Protein AF-E8KGQ1-F1 (afdb_monomer)

Organism: NCBI:txid887324

Radius of gyration: 18.15 Å; Cα contacts (8 Å, |Δi|>4): 134; chains: 1; bounding box: 56×24×50 Å

Structure (mmCIF, N/CA/C/O backbone):
data_AF-E8KGQ1-F1
#
_entry.id   AF-E8KGQ1-F1
#
loop_
_atom_site.group_PDB
_atom_site.id
_atom_site.type_symbol
_atom_site.label_atom_id
_atom_site.label_alt_id
_atom_site.label_comp_id
_atom_site.label_asym_id
_atom_site.label_entity_id
_atom_site.label_seq_id
_atom_site.pdbx_PDB_ins_code
_atom_site.Cartn_x
_atom_site.Cartn_y
_atom_site.Cartn_z
_atom_site.occupancy
_atom_site.B_iso_or_equiv
_atom_site.auth_seq_id
_atom_site.auth_comp_id
_atom_site.auth_asym_id
_atom_site.auth_atom_id
_atom_site.pdbx_PDB_model_num
ATOM 1 N N . MET A 1 1 ? 14.557 4.738 3.467 1.00 79.06 1 MET A N 1
ATOM 2 C CA . MET A 1 1 ? 13.366 4.074 4.048 1.00 79.06 1 MET A CA 1
ATOM 3 C C . MET A 1 1 ? 13.312 4.104 5.580 1.00 79.06 1 MET A C 1
ATOM 5 O O . MET A 1 1 ? 12.229 4.336 6.092 1.00 79.06 1 MET A O 1
ATOM 9 N N . LYS A 1 2 ? 14.430 3.973 6.320 1.00 87.31 2 LYS A N 1
ATOM 10 C CA . LYS A 1 2 ? 14.445 3.954 7.805 1.00 87.31 2 LYS A CA 1
ATOM 11 C C . LYS A 1 2 ? 13.622 5.058 8.498 1.00 87.31 2 LYS A C 1
ATOM 13 O O . LYS A 1 2 ? 12.863 4.767 9.404 1.00 87.31 2 LYS A O 1
ATOM 18 N N . LYS A 1 3 ? 13.721 6.316 8.056 1.00 92.50 3 LYS A N 1
ATOM 19 C CA . LYS A 1 3 ? 12.966 7.422 8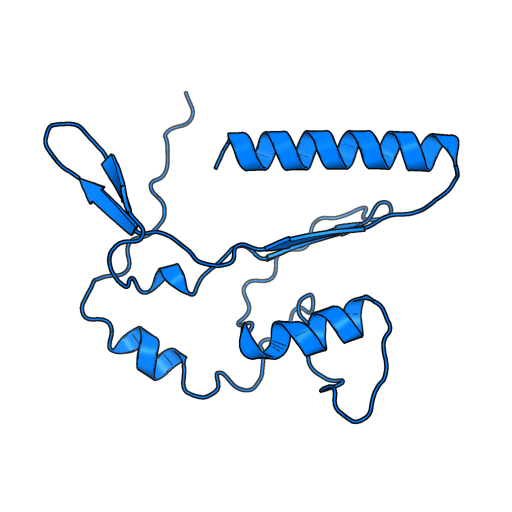.682 1.00 92.50 3 LYS A CA 1
ATOM 20 C C . LYS A 1 3 ? 11.447 7.312 8.501 1.00 92.50 3 LYS A C 1
ATOM 22 O O . LYS A 1 3 ? 10.704 7.720 9.384 1.00 92.50 3 LYS A O 1
ATOM 27 N N . THR A 1 4 ? 10.990 6.793 7.360 1.00 94.38 4 THR A N 1
ATOM 28 C CA . THR A 1 4 ? 9.561 6.550 7.113 1.00 94.38 4 THR A CA 1
ATOM 29 C C . THR A 1 4 ? 9.056 5.436 8.020 1.00 94.38 4 THR A C 1
ATOM 31 O O . THR A 1 4 ? 7.998 5.578 8.614 1.00 94.38 4 THR A O 1
ATOM 34 N N . ASP A 1 5 ? 9.845 4.375 8.177 1.00 94.50 5 ASP A N 1
ATOM 35 C CA . ASP A 1 5 ? 9.555 3.272 9.094 1.00 94.50 5 ASP A CA 1
ATOM 36 C C . ASP A 1 5 ? 9.444 3.759 10.553 1.00 94.50 5 ASP A C 1
ATOM 38 O O . ASP A 1 5 ? 8.416 3.560 11.193 1.00 94.50 5 ASP A O 1
ATOM 42 N N . GLU A 1 6 ? 10.417 4.548 11.027 1.00 97.31 6 GLU A N 1
ATOM 43 C CA . GLU A 1 6 ? 10.383 5.178 12.359 1.00 97.31 6 GLU A CA 1
ATOM 44 C C . GLU A 1 6 ? 9.170 6.107 12.553 1.00 97.31 6 GLU A C 1
ATOM 46 O O . GLU A 1 6 ? 8.620 6.209 13.651 1.00 97.31 6 GLU A O 1
ATOM 51 N N . LEU A 1 7 ? 8.755 6.830 11.507 1.00 97.62 7 LEU A N 1
ATOM 52 C CA . LEU A 1 7 ? 7.559 7.674 11.557 1.00 97.62 7 LEU A CA 1
ATOM 53 C C . LEU A 1 7 ? 6.290 6.827 11.696 1.00 97.62 7 LEU A C 1
ATOM 55 O O . LEU A 1 7 ? 5.428 7.154 12.512 1.00 97.62 7 LEU A O 1
ATOM 59 N N . LEU A 1 8 ? 6.176 5.759 10.907 1.00 97.69 8 LEU A N 1
ATOM 60 C CA . LEU A 1 8 ? 5.034 4.849 10.930 1.00 97.69 8 LEU A CA 1
ATOM 61 C C . LEU A 1 8 ? 4.931 4.126 12.278 1.00 97.69 8 LEU A C 1
ATOM 63 O O . LEU A 1 8 ? 3.839 4.045 12.834 1.00 97.69 8 LEU A O 1
ATOM 67 N N . GLU A 1 9 ? 6.058 3.691 12.844 1.00 97.81 9 GLU A N 1
ATOM 68 C CA . GLU A 1 9 ? 6.128 3.110 14.188 1.00 97.81 9 GLU A CA 1
ATOM 69 C C . GLU A 1 9 ? 5.632 4.098 15.254 1.00 97.81 9 GLU A C 1
ATOM 71 O O . GLU A 1 9 ? 4.765 3.767 16.066 1.00 97.81 9 GLU A O 1
ATOM 76 N N . LYS A 1 10 ? 6.135 5.339 15.236 1.00 98.44 10 LYS A N 1
ATOM 77 C CA . LYS A 1 10 ? 5.695 6.381 16.176 1.00 98.44 10 LYS A CA 1
ATOM 78 C C . LYS A 1 10 ? 4.200 6.655 16.053 1.00 98.44 10 LYS A C 1
ATOM 80 O O . LYS A 1 10 ? 3.511 6.695 17.068 1.00 98.44 10 LYS A O 1
ATOM 85 N N . LEU A 1 11 ? 3.692 6.799 14.830 1.00 98.38 11 LEU A N 1
ATOM 86 C CA . LEU A 1 11 ? 2.268 7.022 14.585 1.00 98.38 11 LEU A CA 1
ATOM 87 C C . LEU A 1 11 ? 1.414 5.862 15.116 1.00 98.38 11 LEU A C 1
ATOM 89 O O . LEU A 1 11 ? 0.415 6.097 15.793 1.00 98.38 11 LEU A O 1
ATOM 93 N N . TYR A 1 12 ? 1.827 4.619 14.863 1.00 98.00 12 TYR A N 1
ATOM 94 C CA . TYR A 1 12 ? 1.144 3.432 15.372 1.00 98.00 12 TYR A CA 1
ATOM 95 C C . TYR A 1 12 ? 1.095 3.411 16.907 1.00 98.00 12 TYR A C 1
ATOM 97 O O . TYR A 1 12 ? 0.038 3.172 17.497 1.00 98.00 12 TYR A O 1
ATOM 105 N N . ASN A 1 13 ? 2.213 3.725 17.565 1.00 98.19 13 ASN A N 1
ATOM 106 C CA . ASN A 1 13 ? 2.295 3.785 19.024 1.00 98.19 13 ASN A CA 1
ATOM 107 C C . ASN A 1 13 ? 1.374 4.864 19.616 1.00 98.19 13 ASN A C 1
ATOM 109 O O . ASN A 1 13 ? 0.680 4.599 20.599 1.00 98.19 13 ASN A O 1
ATOM 113 N N . GLU A 1 14 ? 1.306 6.049 19.005 1.00 98.38 14 GLU A N 1
ATOM 114 C CA . GLU A 1 14 ? 0.388 7.116 19.429 1.00 98.38 14 GLU A CA 1
ATOM 115 C C . GLU A 1 14 ? -1.087 6.710 19.273 1.00 98.38 14 GLU A C 1
ATOM 117 O O . GLU A 1 14 ? -1.900 6.908 20.182 1.00 98.38 14 GLU A O 1
ATOM 122 N N . LEU A 1 15 ? -1.443 6.072 18.155 1.00 98.31 15 LEU A N 1
ATOM 123 C CA . LEU A 1 15 ? -2.803 5.581 17.919 1.00 98.31 15 LEU A CA 1
ATOM 124 C C . LEU A 1 15 ? -3.192 4.465 18.901 1.00 98.31 15 LEU A C 1
ATOM 126 O O . LEU A 1 15 ? -4.315 4.454 19.408 1.00 98.31 15 LEU A O 1
ATOM 130 N N . ASN A 1 16 ? -2.259 3.580 19.255 1.00 98.00 16 ASN A N 1
ATOM 131 C CA . ASN A 1 16 ? -2.474 2.567 20.290 1.00 98.00 16 ASN A CA 1
ATOM 132 C C . ASN A 1 16 ? -2.705 3.169 21.675 1.00 98.00 16 ASN A C 1
ATOM 134 O O . ASN A 1 16 ? -3.619 2.745 22.386 1.00 98.00 16 ASN A O 1
ATOM 138 N N . GLN A 1 17 ? -1.932 4.186 22.060 1.00 98.25 17 GLN A N 1
ATOM 139 C CA . GLN A 1 17 ? -2.179 4.903 23.311 1.00 98.25 17 GLN A CA 1
ATOM 140 C C . GLN A 1 17 ? -3.558 5.575 23.306 1.00 98.25 17 GLN A C 1
ATOM 142 O O . GLN A 1 17 ? -4.260 5.561 24.320 1.00 98.25 17 GLN A O 1
ATOM 147 N N . ASN A 1 18 ? -3.973 6.147 22.171 1.00 98.12 18 ASN A N 1
ATOM 148 C CA . ASN A 1 18 ? -5.301 6.735 22.027 1.00 98.12 18 ASN A CA 1
ATOM 149 C C . ASN A 1 18 ? -6.415 5.684 22.160 1.00 98.12 18 ASN A C 1
ATOM 151 O O . ASN A 1 18 ? -7.383 5.927 22.884 1.00 98.12 18 ASN A O 1
ATOM 155 N N . LYS A 1 19 ? -6.253 4.504 21.548 1.00 98.12 19 LYS A N 1
ATOM 156 C CA . LYS A 1 19 ? -7.169 3.363 21.701 1.00 98.12 19 LYS A CA 1
ATOM 157 C C . LYS A 1 19 ? -7.287 2.931 23.160 1.00 98.12 19 LYS A C 1
ATOM 159 O O . LYS A 1 19 ? -8.401 2.784 23.649 1.00 98.12 19 LYS A O 1
ATOM 164 N N . ALA A 1 20 ? -6.171 2.787 23.877 1.00 97.69 20 ALA A N 1
ATOM 165 C C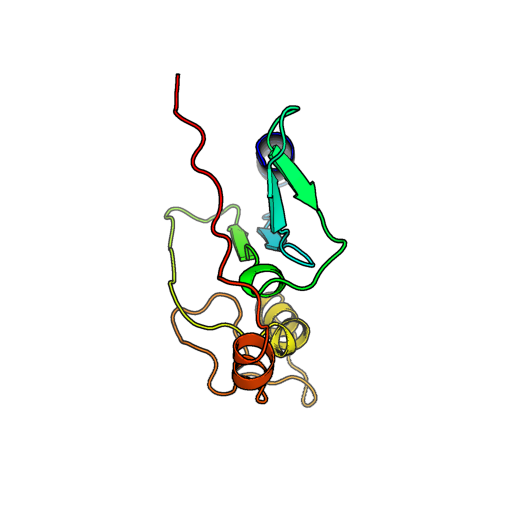A . ALA A 1 20 ? -6.182 2.396 25.289 1.00 97.69 20 ALA A CA 1
ATOM 166 C C . ALA A 1 20 ? -6.927 3.407 26.182 1.00 97.69 20 ALA A C 1
ATOM 168 O O . ALA A 1 20 ? -7.582 3.016 27.143 1.00 97.69 20 ALA A O 1
ATOM 169 N N . LYS A 1 21 ? -6.855 4.704 25.851 1.00 98.00 21 LYS A N 1
ATOM 170 C CA . LYS A 1 21 ? -7.528 5.781 26.599 1.00 98.00 21 LYS A CA 1
ATOM 171 C C . LYS A 1 21 ? -9.008 5.941 26.248 1.00 98.00 21 LYS A C 1
ATOM 173 O O . LYS A 1 21 ? -9.802 6.267 27.121 1.00 98.00 21 LYS A O 1
ATOM 178 N N . SER A 1 22 ? -9.368 5.783 24.976 1.00 98.00 22 SER A N 1
ATOM 179 C CA . SER A 1 22 ? -10.698 6.146 24.458 1.00 98.00 22 SER A CA 1
ATOM 180 C C . SER A 1 22 ? -11.572 4.957 24.060 1.00 98.00 22 SER A C 1
ATOM 182 O O . SER A 1 22 ? -12.761 5.133 23.811 1.00 98.00 22 SER A O 1
ATOM 184 N N . GLY A 1 23 ? -10.993 3.763 23.931 1.00 97.62 23 GLY A N 1
ATOM 185 C CA . GLY A 1 23 ? -11.638 2.600 23.321 1.00 97.62 23 GLY A CA 1
ATOM 186 C C . GLY A 1 23 ? -11.782 2.687 21.795 1.00 97.62 23 GLY A C 1
ATOM 187 O O . GLY A 1 23 ? -12.297 1.753 21.184 1.00 97.62 23 GLY A O 1
ATOM 188 N N . ARG A 1 24 ? -11.335 3.775 21.149 1.00 97.75 24 ARG A N 1
ATOM 189 C CA . ARG A 1 24 ? -11.484 3.968 19.702 1.00 97.75 24 ARG A CA 1
ATOM 190 C C . ARG A 1 24 ? -10.514 3.075 18.924 1.00 97.75 24 ARG A C 1
ATOM 192 O O . ARG A 1 24 ? -9.300 3.219 19.046 1.00 97.75 24 ARG A O 1
ATOM 199 N N . SER A 1 25 ? -11.049 2.176 18.100 1.00 97.75 25 SER A N 1
ATOM 200 C CA . SER A 1 25 ? -10.249 1.402 17.146 1.00 97.75 25 SER A CA 1
ATOM 201 C C . SER A 1 25 ? -9.687 2.297 16.040 1.00 97.75 25 SER A C 1
ATOM 203 O O . SER A 1 25 ? -10.214 3.373 15.741 1.00 97.75 25 SER A O 1
ATOM 205 N N . PHE A 1 26 ? -8.603 1.843 15.417 1.00 97.81 26 PHE A N 1
ATOM 206 C CA . PHE A 1 26 ? -8.005 2.535 14.285 1.00 97.81 26 PHE A CA 1
ATOM 207 C C . PHE A 1 26 ? -7.478 1.553 13.248 1.00 97.81 26 PHE A C 1
ATOM 209 O O . PHE A 1 26 ? -7.321 0.353 13.492 1.00 97.81 26 PHE A O 1
ATOM 216 N N . SER A 1 27 ? -7.194 2.095 12.074 1.00 97.31 27 SER A N 1
ATOM 217 C CA . SER A 1 27 ? -6.421 1.439 11.035 1.00 97.31 27 SER A CA 1
ATOM 218 C C . SER A 1 27 ? -5.561 2.477 10.328 1.00 97.31 27 SER A C 1
ATOM 220 O O . SER A 1 27 ? -5.962 3.631 10.180 1.00 97.31 27 SER A O 1
ATOM 222 N N . MET A 1 28 ? -4.377 2.064 9.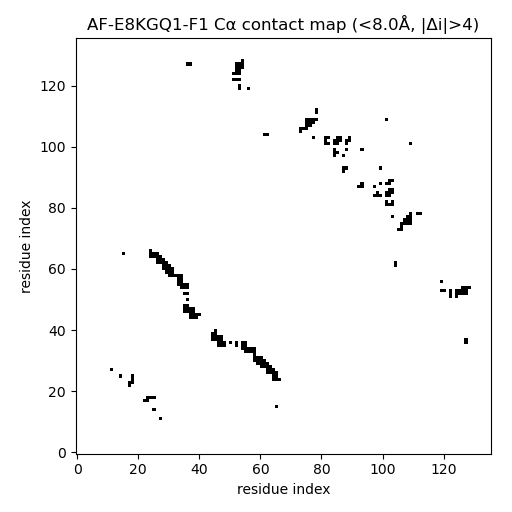909 1.00 97.62 28 MET A N 1
ATOM 223 C CA . MET A 1 28 ? -3.440 2.830 9.104 1.00 97.62 28 MET A CA 1
ATOM 224 C C . MET A 1 28 ? -3.355 2.175 7.735 1.00 97.62 28 MET A C 1
ATOM 226 O O . MET A 1 28 ? -3.207 0.961 7.648 1.00 97.62 28 MET A O 1
ATOM 230 N N . VAL A 1 29 ? -3.415 2.978 6.680 1.00 97.00 29 VAL A N 1
ATOM 231 C CA . VAL A 1 29 ? -3.082 2.554 5.319 1.00 97.00 29 VAL A CA 1
ATOM 232 C C . VAL A 1 29 ? -1.906 3.399 4.870 1.00 97.00 29 VAL A C 1
ATOM 234 O O . VAL A 1 29 ? -1.945 4.623 4.986 1.00 97.00 29 VAL A O 1
ATOM 237 N N . TYR A 1 30 ? -0.862 2.745 4.379 1.00 97.12 30 TYR A N 1
ATOM 238 C CA . TYR A 1 30 ? 0.302 3.404 3.813 1.00 97.12 30 TYR A CA 1
ATOM 239 C C . TYR A 1 30 ? 0.510 2.929 2.384 1.00 97.12 30 TYR A C 1
ATOM 241 O O . TYR A 1 30 ? 0.437 1.732 2.100 1.00 97.12 30 TYR A O 1
ATOM 249 N N . PHE A 1 31 ? 0.807 3.882 1.508 1.00 95.81 31 PHE A N 1
ATOM 250 C CA . PHE A 1 31 ? 1.278 3.632 0.160 1.00 95.81 31 PHE A CA 1
ATOM 251 C C . PHE A 1 31 ? 2.243 4.741 -0.269 1.00 95.81 31 PHE A C 1
ATOM 253 O O . PHE A 1 31 ? 2.199 5.842 0.284 1.00 95.81 31 PHE A O 1
ATOM 260 N N . SER A 1 32 ? 3.121 4.443 -1.228 1.00 94.44 32 SER A N 1
ATOM 261 C CA . SER A 1 32 ? 3.925 5.471 -1.905 1.00 94.44 32 SER A CA 1
ATOM 262 C C . SER A 1 32 ? 3.208 5.934 -3.170 1.00 94.44 32 SER A C 1
ATOM 264 O O . SER A 1 32 ? 2.528 5.143 -3.818 1.00 94.44 32 SER A O 1
ATOM 266 N N . ASP A 1 33 ? 3.371 7.201 -3.532 1.00 92.00 33 ASP A N 1
ATOM 267 C CA . ASP A 1 33 ? 2.870 7.769 -4.785 1.00 92.00 33 ASP A CA 1
ATOM 268 C C . ASP A 1 33 ? 3.651 7.250 -6.000 1.00 92.00 33 ASP A C 1
ATOM 270 O O . ASP A 1 33 ? 3.064 6.957 -7.040 1.00 92.00 33 ASP A O 1
ATOM 274 N N . HIS A 1 34 ? 4.964 7.087 -5.848 1.00 92.06 34 HIS A N 1
ATOM 275 C CA . HIS A 1 34 ? 5.840 6.471 -6.836 1.00 92.06 34 HIS A CA 1
ATOM 276 C C . HIS A 1 34 ? 7.048 5.785 -6.177 1.00 92.06 34 HIS A C 1
ATOM 278 O O . HIS A 1 34 ? 7.353 5.988 -4.996 1.00 92.06 34 HIS A O 1
ATOM 284 N N . GLY A 1 35 ? 7.730 4.939 -6.951 1.00 91.38 35 GLY A N 1
ATOM 285 C CA . GLY A 1 35 ? 9.050 4.395 -6.624 1.00 91.38 35 GLY A CA 1
ATOM 286 C C . GLY A 1 35 ? 10.180 5.355 -7.004 1.00 91.38 35 GLY A C 1
ATOM 287 O O . GLY A 1 35 ? 9.944 6.514 -7.332 1.00 91.38 35 GLY A O 1
ATOM 288 N N . LEU A 1 36 ? 11.423 4.885 -6.941 1.00 90.44 36 LEU A N 1
ATOM 289 C CA . LEU A 1 36 ? 12.620 5.673 -7.253 1.00 90.44 36 LEU A CA 1
ATOM 290 C C . LEU A 1 36 ? 13.593 4.824 -8.075 1.00 90.44 36 LEU A C 1
ATOM 292 O O . LEU A 1 36 ? 13.438 3.605 -8.155 1.00 90.44 36 LEU A O 1
ATOM 296 N N . ILE A 1 37 ? 14.598 5.471 -8.659 1.00 89.75 37 ILE A N 1
ATOM 297 C CA . ILE A 1 37 ? 15.763 4.805 -9.258 1.00 89.75 37 ILE A CA 1
ATOM 298 C C . ILE A 1 37 ? 17.046 5.212 -8.535 1.00 89.75 37 ILE A C 1
ATOM 300 O O . ILE A 1 37 ? 17.116 6.260 -7.890 1.00 89.75 37 ILE A O 1
ATOM 304 N N . HIS A 1 38 ? 18.074 4.398 -8.682 1.00 89.25 38 HIS A N 1
ATOM 305 C CA . HIS A 1 38 ? 19.426 4.618 -8.225 1.00 89.25 38 HIS A CA 1
ATOM 306 C C . HIS A 1 38 ? 20.315 5.036 -9.399 1.00 89.25 38 HIS A C 1
ATOM 308 O O . HIS A 1 38 ? 20.155 4.602 -10.539 1.00 89.25 38 HIS A O 1
ATOM 314 N N . SER A 1 39 ? 21.298 5.871 -9.099 1.00 85.50 39 SER A N 1
ATOM 315 C CA . SER A 1 39 ? 22.461 6.111 -9.946 1.00 85.50 39 SER A CA 1
ATOM 316 C C . SER A 1 39 ? 23.705 5.991 -9.080 1.00 85.50 39 SER A C 1
ATOM 318 O O . SER A 1 39 ? 23.670 6.363 -7.909 1.00 85.50 39 SER A O 1
ATOM 320 N N . GLU A 1 40 ? 24.797 5.475 -9.625 1.00 86.69 40 GLU A N 1
ATOM 321 C CA . GLU A 1 40 ? 26.046 5.293 -8.891 1.00 86.69 40 GLU A CA 1
ATOM 322 C C . GLU A 1 40 ? 27.174 6.055 -9.584 1.00 86.69 40 GLU A C 1
ATOM 324 O O . GLU A 1 40 ? 27.365 5.952 -10.797 1.00 86.69 40 GLU A O 1
ATOM 329 N N . ASP A 1 41 ? 27.922 6.831 -8.803 1.00 88.56 41 ASP A N 1
ATOM 330 C CA . ASP A 1 41 ? 29.150 7.484 -9.243 1.00 88.56 41 ASP A CA 1
ATOM 331 C C . ASP A 1 41 ? 30.248 7.375 -8.170 1.00 88.56 41 ASP A C 1
ATOM 333 O O . ASP A 1 41 ? 30.083 6.745 -7.124 1.00 88.56 41 ASP A O 1
ATOM 337 N N . ASN A 1 42 ? 31.388 8.034 -8.398 1.00 88.06 42 ASN A N 1
ATOM 338 C CA . ASN A 1 42 ? 32.521 8.025 -7.466 1.00 88.06 42 ASN A CA 1
ATOM 339 C C . ASN A 1 42 ? 32.209 8.638 -6.082 1.00 88.06 42 ASN A C 1
ATOM 341 O O . ASN A 1 42 ? 33.039 8.551 -5.178 1.00 88.06 42 ASN A O 1
ATOM 345 N N . LYS A 1 43 ? 31.061 9.307 -5.911 1.00 88.81 43 LYS A N 1
ATOM 346 C CA . LYS A 1 43 ? 30.590 9.891 -4.646 1.00 88.81 43 LYS A CA 1
ATOM 347 C C . LYS A 1 43 ? 29.569 8.994 -3.938 1.00 88.81 43 LYS A C 1
ATOM 349 O O . LYS A 1 43 ? 29.194 9.307 -2.808 1.00 88.81 43 LYS A O 1
ATOM 354 N N . GLY A 1 44 ? 29.155 7.893 -4.565 1.00 87.31 44 GLY A N 1
ATOM 355 C CA . GLY A 1 44 ? 28.272 6.878 -4.002 1.00 87.31 44 GLY A CA 1
ATOM 356 C C . GLY A 1 44 ? 26.961 6.719 -4.770 1.00 87.31 44 GLY A C 1
ATOM 357 O O . GLY A 1 44 ? 26.846 7.076 -5.941 1.00 87.31 44 GLY A O 1
ATOM 358 N N . ILE A 1 45 ? 25.969 6.154 -4.080 1.00 87.25 45 ILE A N 1
ATOM 359 C CA . ILE A 1 45 ? 24.631 5.901 -4.617 1.00 87.25 45 ILE A CA 1
ATOM 360 C C . ILE A 1 45 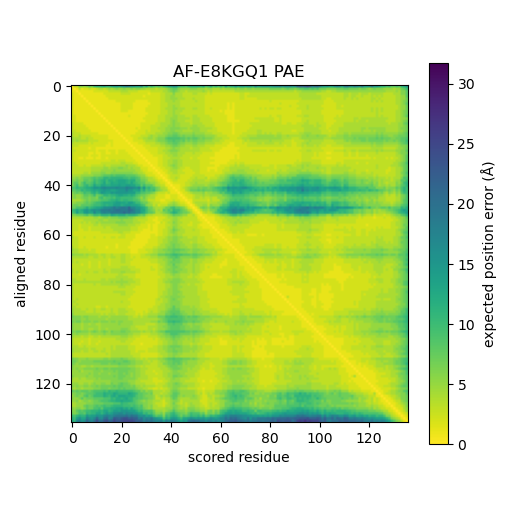? 23.752 7.136 -4.413 1.00 87.25 45 ILE A C 1
ATOM 362 O O . ILE A 1 45 ? 23.557 7.606 -3.289 1.00 87.25 45 ILE A O 1
ATOM 366 N N . HIS A 1 46 ? 23.151 7.599 -5.500 1.00 86.25 46 HIS A N 1
ATOM 367 C CA . HIS A 1 46 ? 22.165 8.670 -5.550 1.00 86.25 46 HIS A CA 1
ATOM 368 C C . HIS A 1 46 ? 20.789 8.075 -5.801 1.00 86.25 46 HIS A C 1
ATOM 370 O O . HIS A 1 46 ? 20.640 7.208 -6.655 1.00 86.25 46 HIS A O 1
ATOM 376 N N . ILE A 1 47 ? 19.778 8.563 -5.087 1.00 86.94 47 ILE A N 1
ATOM 377 C CA . ILE A 1 47 ? 18.383 8.183 -5.321 1.00 86.94 47 ILE A CA 1
ATOM 378 C C . ILE A 1 47 ? 17.714 9.311 -6.103 1.00 86.94 47 ILE A C 1
ATOM 380 O O . ILE A 1 47 ? 17.731 10.462 -5.665 1.00 86.94 47 ILE A O 1
ATOM 384 N N . LEU A 1 48 ? 17.148 8.985 -7.260 1.00 85.06 48 LEU A N 1
ATOM 385 C CA . LEU A 1 48 ? 16.630 9.941 -8.228 1.00 85.06 48 LEU A CA 1
ATOM 386 C C . LEU A 1 48 ? 15.161 9.652 -8.554 1.00 85.06 48 LEU A C 1
ATOM 388 O O . LEU A 1 48 ? 14.712 8.508 -8.551 1.00 85.06 48 LEU A O 1
ATOM 392 N N . ASN A 1 49 ? 14.444 10.724 -8.888 1.00 83.62 49 ASN A N 1
ATOM 393 C CA . ASN A 1 49 ? 13.087 10.707 -9.451 1.00 83.62 49 ASN A CA 1
ATOM 394 C C . ASN A 1 49 ? 13.051 11.390 -10.837 1.00 83.62 49 ASN A C 1
ATOM 396 O O . ASN A 1 49 ? 12.028 11.884 -11.294 1.00 83.62 49 ASN A O 1
ATOM 400 N N . THR A 1 50 ? 14.213 11.553 -11.473 1.00 78.69 50 THR A N 1
ATOM 401 C CA . THR A 1 50 ? 14.371 12.381 -12.682 1.00 78.69 50 THR A CA 1
ATOM 402 C C . THR A 1 50 ? 14.245 11.592 -13.982 1.00 78.69 50 THR A C 1
ATOM 404 O O . THR A 1 50 ? 14.328 12.183 -15.054 1.00 78.69 50 THR A O 1
ATOM 407 N N . ALA A 1 51 ? 14.080 10.271 -13.908 1.00 78.81 51 ALA A N 1
ATOM 408 C CA . ALA A 1 51 ? 13.896 9.408 -15.068 1.00 78.81 51 ALA A CA 1
ATOM 409 C C . ALA A 1 51 ? 12.893 8.297 -14.755 1.00 78.81 51 ALA A C 1
ATOM 411 O O . ALA A 1 51 ? 12.670 7.948 -13.599 1.00 78.81 51 ALA A O 1
ATOM 412 N N . GLN A 1 52 ? 12.283 7.749 -15.803 1.00 80.81 52 GLN A N 1
ATOM 413 C CA . GLN A 1 52 ? 11.242 6.742 -15.679 1.00 80.81 52 GLN A CA 1
ATOM 414 C C . GLN A 1 52 ? 11.882 5.358 -15.532 1.00 80.81 52 GLN A C 1
ATOM 416 O O . GLN A 1 52 ? 12.589 4.895 -16.418 1.00 80.81 52 GLN A O 1
ATOM 421 N N . GLY A 1 53 ? 11.642 4.695 -14.404 1.00 87.31 53 GLY A N 1
ATOM 422 C CA . GLY A 1 53 ? 12.072 3.315 -14.171 1.00 87.31 53 GLY A CA 1
ATOM 423 C C . GLY A 1 53 ? 10.874 2.389 -14.010 1.00 87.31 53 GLY A C 1
ATOM 424 O O . GLY A 1 53 ? 9.825 2.810 -13.530 1.00 87.31 53 GLY A O 1
ATOM 425 N N . LYS A 1 54 ? 11.029 1.104 -14.341 1.00 91.19 54 LYS A N 1
ATOM 426 C CA . LYS A 1 54 ? 9.940 0.114 -14.204 1.00 91.19 54 LYS A CA 1
ATOM 427 C C . LYS A 1 54 ? 9.388 0.037 -12.777 1.00 91.19 54 LYS A C 1
ATOM 429 O O . LYS A 1 54 ? 8.181 -0.054 -12.594 1.00 91.19 54 LYS A O 1
ATOM 434 N N . LEU A 1 55 ? 10.263 0.153 -11.777 1.00 91.50 55 LEU A N 1
ATOM 435 C CA . LEU A 1 55 ? 9.884 0.115 -10.362 1.00 91.50 55 LEU A CA 1
ATOM 436 C C . LEU A 1 55 ? 9.360 1.455 -9.817 1.00 91.50 55 LEU A C 1
ATOM 438 O O . LEU A 1 55 ? 8.984 1.516 -8.655 1.00 91.50 55 LEU A O 1
ATOM 442 N N . HIS A 1 56 ? 9.238 2.511 -10.635 1.00 91.94 56 HIS A N 1
ATOM 443 C CA . HIS A 1 56 ? 8.450 3.687 -10.230 1.00 91.94 56 HIS A CA 1
ATOM 444 C C . HIS A 1 56 ? 6.967 3.347 -10.040 1.00 91.94 56 HIS A C 1
ATOM 446 O O . HIS A 1 56 ? 6.277 4.035 -9.293 1.00 91.94 56 HIS A O 1
ATOM 452 N N . PHE A 1 57 ? 6.496 2.289 -10.704 1.00 92.31 57 PHE A N 1
ATOM 453 C CA . PHE A 1 57 ? 5.108 1.828 -10.680 1.00 92.31 57 PHE A CA 1
ATOM 454 C C . PHE A 1 57 ? 4.885 0.638 -9.736 1.00 92.31 57 PHE A C 1
ATOM 456 O O . PHE A 1 57 ? 3.763 0.148 -9.637 1.00 92.31 57 PHE A O 1
ATOM 463 N N . ASP A 1 58 ? 5.938 0.167 -9.061 1.00 92.69 58 ASP A N 1
ATOM 464 C CA . ASP A 1 58 ? 5.879 -0.908 -8.069 1.00 92.69 58 ASP A CA 1
ATOM 465 C C . ASP A 1 58 ? 6.182 -0.313 -6.691 1.00 92.69 58 ASP A C 1
ATOM 467 O O . ASP A 1 58 ? 7.334 -0.077 -6.319 1.00 92.69 58 ASP A O 1
ATOM 471 N N . VAL A 1 59 ? 5.118 0.034 -5.971 1.00 93.44 59 VAL A N 1
ATOM 472 C CA . VAL A 1 59 ? 5.172 0.819 -4.735 1.00 93.44 59 VAL A CA 1
ATOM 473 C C . VAL A 1 59 ? 4.676 0.010 -3.541 1.00 93.44 59 VAL A C 1
ATOM 475 O O . VAL A 1 59 ? 3.815 -0.859 -3.693 1.00 93.44 59 VAL A O 1
ATOM 478 N N . PRO A 1 60 ? 5.165 0.296 -2.319 1.00 94.56 60 PRO A N 1
ATOM 479 C CA . PRO A 1 60 ? 4.614 -0.326 -1.126 1.00 94.56 60 PRO A CA 1
ATOM 480 C C . PRO A 1 60 ? 3.138 0.044 -0.967 1.00 94.56 60 PRO A C 1
ATOM 482 O O . PRO A 1 60 ? 2.761 1.197 -1.157 1.00 94.56 60 PRO A O 1
ATOM 485 N N . LEU A 1 61 ? 2.334 -0.933 -0.557 1.00 96.25 61 LEU A N 1
ATOM 486 C CA . LEU A 1 61 ? 0.954 -0.771 -0.115 1.00 96.25 61 LEU A CA 1
ATOM 487 C C . LEU A 1 61 ? 0.722 -1.735 1.046 1.00 96.25 61 LEU A C 1
ATOM 489 O O . LEU A 1 61 ? 0.913 -2.943 0.901 1.00 96.25 61 LEU A O 1
ATOM 493 N N . PHE A 1 62 ? 0.302 -1.220 2.196 1.00 96.31 62 PHE A N 1
ATOM 494 C CA . PHE A 1 62 ? -0.116 -2.065 3.307 1.00 96.31 62 PHE A CA 1
ATOM 495 C C . PHE A 1 62 ? -1.154 -1.376 4.186 1.00 96.31 62 PHE A C 1
ATOM 497 O O . PHE A 1 62 ? -1.298 -0.151 4.181 1.00 96.31 62 PHE A O 1
ATOM 504 N N . LYS A 1 63 ? -1.851 -2.191 4.977 1.00 96.44 63 LYS A N 1
ATOM 505 C CA . LYS A 1 63 ? -2.695 -1.737 6.076 1.00 96.44 63 LYS A CA 1
ATOM 506 C C . LYS A 1 63 ? -2.251 -2.372 7.391 1.00 96.44 63 LYS A C 1
ATOM 508 O O . LYS A 1 63 ? -1.720 -3.479 7.378 1.00 96.44 63 LYS A O 1
ATOM 513 N N . ILE A 1 64 ? -2.482 -1.668 8.491 1.00 97.06 64 ILE A N 1
ATOM 514 C CA . ILE A 1 64 ? -2.353 -2.180 9.858 1.00 97.06 64 ILE A CA 1
ATOM 515 C C . ILE A 1 64 ? -3.588 -1.730 10.626 1.00 97.06 64 ILE A C 1
ATOM 517 O O . ILE A 1 64 ? -3.881 -0.536 10.677 1.00 97.06 64 ILE A O 1
ATOM 521 N N . SER A 1 65 ? -4.300 -2.663 11.232 1.00 97.19 65 SER A N 1
ATOM 522 C CA . SER A 1 65 ? -5.478 -2.414 12.053 1.00 97.19 65 SER A CA 1
ATOM 523 C C . SER A 1 65 ? -5.176 -2.733 13.516 1.00 97.19 65 SER A C 1
ATOM 525 O O . SER A 1 65 ? -4.368 -3.598 13.838 1.00 97.19 65 SER A O 1
ATOM 527 N N . SER A 1 66 ? -5.799 -1.997 14.438 1.00 97.62 66 SER A N 1
ATOM 528 C CA . SER A 1 66 ? -5.518 -2.117 15.879 1.00 97.62 66 SER A CA 1
ATOM 529 C C . SER A 1 66 ? -5.892 -3.477 16.495 1.00 97.62 66 SER A C 1
ATOM 531 O O . SER A 1 66 ? -5.635 -3.717 17.675 1.00 97.62 66 SER A O 1
ATOM 533 N N . ASP A 1 67 ? -6.611 -4.294 15.738 1.00 96.31 67 ASP A N 1
ATOM 534 C CA . ASP A 1 67 ? -7.116 -5.632 16.030 1.00 96.31 67 ASP A CA 1
ATOM 535 C C . ASP A 1 67 ? -6.442 -6.720 15.175 1.00 96.31 67 ASP A C 1
ATOM 537 O O . ASP A 1 67 ? -6.780 -7.894 15.320 1.00 96.31 67 ASP A O 1
ATOM 541 N N . ASP A 1 68 ? -5.462 -6.363 14.336 1.00 95.94 68 ASP A N 1
ATOM 542 C CA . ASP A 1 68 ? -4.654 -7.349 13.623 1.00 95.94 68 ASP A CA 1
ATOM 543 C C . ASP A 1 68 ? -3.836 -8.177 14.630 1.00 95.94 68 ASP A C 1
ATOM 545 O O . ASP A 1 68 ? -3.134 -7.644 15.492 1.00 95.94 68 ASP A O 1
ATOM 549 N N . THR A 1 69 ? -3.912 -9.503 14.509 1.00 95.81 69 THR A N 1
ATOM 550 C CA . THR A 1 69 ? -3.153 -10.457 15.345 1.00 95.81 69 THR A CA 1
ATOM 551 C C . THR A 1 69 ? -2.086 -11.211 14.559 1.00 95.81 69 THR A C 1
ATOM 553 O O . THR A 1 69 ? -1.202 -11.837 15.143 1.00 95.81 69 THR A O 1
ATOM 556 N N . GLU A 1 70 ? -2.139 -11.122 13.233 1.00 96.38 70 GLU A N 1
ATOM 557 C CA . GLU A 1 70 ? -1.249 -11.813 12.318 1.00 96.38 70 GLU A CA 1
ATOM 558 C C . GLU A 1 70 ? -0.870 -10.921 11.134 1.00 96.38 70 GLU A C 1
ATOM 560 O O . GLU A 1 70 ? -1.565 -9.967 10.781 1.00 96.38 70 GLU A O 1
ATOM 565 N N . ARG A 1 71 ? 0.266 -11.239 10.510 1.00 96.19 71 ARG A N 1
ATOM 566 C CA . ARG A 1 71 ? 0.751 -10.548 9.316 1.00 96.19 71 ARG A CA 1
ATOM 567 C C . ARG A 1 71 ? 0.477 -11.398 8.085 1.00 96.19 71 ARG A C 1
ATOM 569 O O . ARG A 1 71 ? 1.065 -12.467 7.930 1.00 96.19 71 ARG A O 1
ATOM 576 N N . HIS A 1 72 ? -0.291 -10.853 7.148 1.00 96.38 72 HIS A N 1
ATOM 577 C CA . HIS A 1 72 ? -0.445 -11.428 5.814 1.00 96.38 72 HIS A CA 1
ATOM 578 C C . HIS A 1 72 ? 0.396 -10.679 4.784 1.00 96.38 72 HIS A C 1
ATOM 580 O O . HIS A 1 72 ? 0.512 -9.455 4.818 1.00 96.38 72 HIS A O 1
ATOM 586 N N . VAL A 1 73 ? 0.975 -11.425 3.845 1.00 97.12 73 VAL A N 1
ATOM 587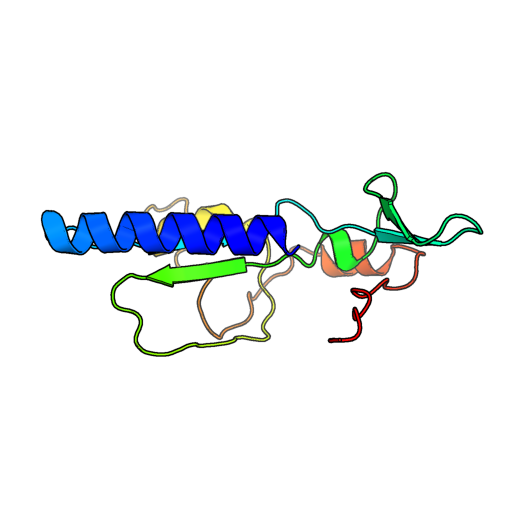 C CA . VAL A 1 73 ? 1.730 -10.871 2.719 1.00 97.12 73 VAL A CA 1
ATOM 588 C C . VAL A 1 73 ? 1.201 -11.494 1.438 1.00 97.12 73 VAL A C 1
ATOM 590 O O . VAL A 1 73 ? 1.280 -12.708 1.259 1.00 97.12 73 VAL A O 1
ATOM 593 N N . TYR A 1 74 ? 0.696 -10.658 0.535 1.00 96.56 74 TYR A N 1
ATOM 594 C CA . TYR A 1 74 ? 0.177 -11.091 -0.757 1.00 96.56 74 TYR A CA 1
ATOM 595 C C . TYR A 1 74 ? 1.096 -10.609 -1.873 1.00 96.56 74 TYR A C 1
ATOM 597 O O . TYR A 1 74 ? 1.321 -9.414 -2.034 1.00 96.56 74 TYR A O 1
ATOM 605 N N . LYS A 1 75 ? 1.631 -11.551 -2.653 1.00 96.06 75 LYS A N 1
ATOM 606 C CA . LYS A 1 75 ? 2.399 -11.261 -3.871 1.00 96.06 75 LYS A CA 1
ATOM 607 C C . LYS A 1 75 ? 1.474 -11.380 -5.075 1.00 96.06 75 LYS A C 1
ATOM 609 O O . LYS A 1 75 ? 1.514 -12.374 -5.795 1.00 96.06 75 LYS A O 1
ATOM 614 N N . VAL A 1 76 ? 0.590 -10.401 -5.227 1.00 96.44 76 VAL A N 1
ATOM 615 C CA . VAL A 1 76 ? -0.431 -10.368 -6.281 1.00 96.44 76 VAL A CA 1
ATOM 616 C C . VAL A 1 76 ? -0.460 -9.012 -6.960 1.00 96.44 76 VAL A C 1
ATOM 618 O O . VAL A 1 76 ? -0.084 -8.008 -6.361 1.00 96.44 76 VAL A O 1
ATOM 621 N N . PHE A 1 77 ? -0.905 -8.989 -8.213 1.00 95.75 77 PHE A N 1
ATOM 622 C CA . PHE A 1 77 ? -1.009 -7.749 -8.969 1.00 95.75 77 PHE A CA 1
ATOM 623 C C . PHE A 1 77 ? -2.175 -6.900 -8.456 1.00 95.75 77 PHE A C 1
ATOM 625 O O . PHE A 1 77 ? -3.297 -7.393 -8.342 1.00 95.75 77 PHE A O 1
ATOM 632 N N . LYS A 1 78 ? -1.906 -5.622 -8.188 1.00 96.31 78 LYS A N 1
ATOM 633 C CA . LYS A 1 78 ? -2.906 -4.592 -7.896 1.00 96.31 78 LYS A CA 1
ATOM 634 C C . LYS A 1 78 ? -2.661 -3.413 -8.824 1.00 96.31 78 LYS A C 1
ATOM 636 O O . LYS A 1 78 ? -1.532 -2.936 -8.922 1.00 96.31 78 LYS A O 1
ATOM 641 N N . SER A 1 79 ? -3.703 -2.940 -9.494 1.00 95.12 79 SER A N 1
ATOM 642 C CA . SER A 1 79 ? -3.624 -1.742 -10.320 1.00 95.12 79 SER A CA 1
ATOM 643 C C . SER A 1 79 ? -3.842 -0.504 -9.456 1.00 95.12 79 SER A C 1
ATOM 645 O O . SER A 1 79 ? -4.856 -0.388 -8.768 1.00 95.12 79 SER A O 1
ATOM 647 N N . GLY A 1 80 ? -2.936 0.473 -9.546 1.00 93.56 80 GLY A N 1
ATOM 648 C CA . GLY A 1 80 ? -3.127 1.783 -8.914 1.00 93.56 80 GLY A CA 1
ATOM 649 C C . GLY A 1 80 ? -4.376 2.521 -9.418 1.00 93.56 80 GLY A C 1
ATOM 650 O O . GLY A 1 80 ? -4.921 3.357 -8.705 1.00 93.56 80 GLY A O 1
ATOM 651 N N . LEU A 1 81 ? -4.896 2.172 -10.602 1.00 94.81 81 LEU A N 1
ATOM 652 C CA . LEU A 1 81 ? -6.147 2.741 -11.118 1.00 94.81 81 LEU A CA 1
ATOM 653 C C . LEU A 1 81 ? -7.383 2.287 -10.326 1.00 94.81 81 LEU A C 1
ATOM 655 O O . LEU A 1 81 ? -8.387 2.992 -10.317 1.00 94.81 81 LEU A O 1
ATOM 659 N N . ASN A 1 82 ? -7.293 1.169 -9.601 1.00 96.12 82 ASN A N 1
ATOM 660 C CA . ASN A 1 82 ? -8.345 0.692 -8.702 1.00 96.12 82 ASN A CA 1
ATOM 661 C C . ASN A 1 82 ? -8.257 1.311 -7.297 1.00 96.12 82 ASN A C 1
ATOM 663 O O . ASN A 1 82 ? -9.011 0.917 -6.406 1.00 96.12 82 ASN A O 1
ATOM 667 N N . PHE A 1 83 ? -7.33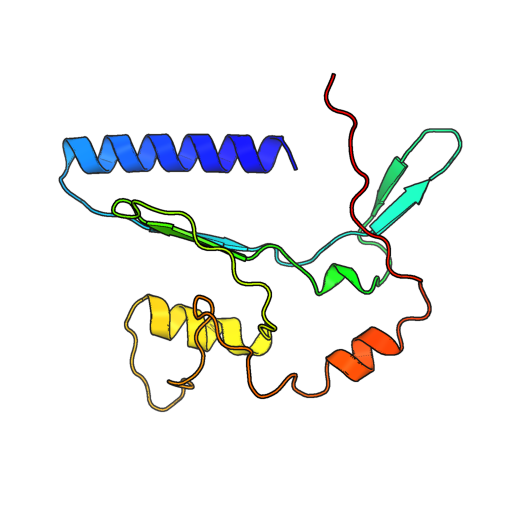9 2.256 -7.060 1.00 95.25 83 PHE A N 1
ATOM 668 C CA . PHE A 1 83 ? -7.064 2.766 -5.719 1.00 95.25 83 PHE A CA 1
ATOM 669 C C . PHE A 1 83 ? -8.284 3.429 -5.071 1.00 95.25 83 PHE A C 1
ATOM 671 O O . PHE A 1 83 ? -8.632 3.095 -3.939 1.00 95.25 83 PHE A O 1
ATOM 678 N N . THR A 1 84 ? -8.967 4.330 -5.782 1.00 95.50 84 THR A N 1
ATOM 679 C CA . THR A 1 84 ? -10.157 5.017 -5.254 1.00 95.50 84 THR A CA 1
ATOM 680 C C . THR A 1 84 ? -11.266 4.030 -4.900 1.00 95.50 84 THR A C 1
ATOM 682 O O . THR A 1 84 ? -11.822 4.108 -3.803 1.00 95.50 84 THR A O 1
ATOM 685 N N . ASP A 1 85 ? -11.538 3.069 -5.781 1.00 96.62 85 ASP A N 1
ATOM 686 C CA . ASP A 1 85 ? -12.570 2.056 -5.564 1.00 96.62 85 ASP A CA 1
ATOM 687 C C . ASP A 1 85 ? -12.220 1.145 -4.388 1.00 96.62 85 ASP A C 1
ATOM 689 O O . ASP A 1 85 ? -13.056 0.890 -3.521 1.00 96.62 85 ASP A O 1
ATOM 693 N N . GLY A 1 86 ? -10.964 0.707 -4.299 1.00 96.31 86 GLY A N 1
ATOM 694 C CA . GLY A 1 86 ? -10.524 -0.176 -3.231 1.00 96.31 86 GLY A CA 1
ATOM 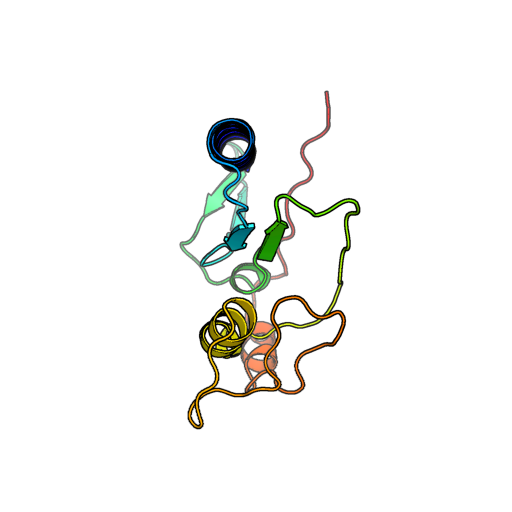695 C C . GLY A 1 86 ? -10.411 0.505 -1.864 1.00 96.31 86 GLY A C 1
ATOM 696 O O . GLY A 1 86 ? -10.733 -0.126 -0.857 1.00 96.31 86 GLY A O 1
ATOM 697 N N . ILE A 1 87 ? -10.040 1.792 -1.796 1.00 96.19 87 ILE A N 1
ATOM 698 C CA . ILE A 1 87 ? -10.157 2.575 -0.554 1.00 96.19 87 ILE A CA 1
ATOM 699 C C . ILE A 1 87 ? -11.626 2.750 -0.180 1.00 96.19 87 ILE A C 1
ATOM 701 O O . ILE A 1 87 ? -11.969 2.539 0.981 1.00 96.19 87 ILE A O 1
ATOM 705 N N . GLY A 1 88 ? -12.493 3.073 -1.147 1.00 96.00 88 GLY A N 1
ATOM 706 C CA . GLY A 1 88 ? -13.937 3.171 -0.940 1.00 96.00 88 GLY A CA 1
ATOM 707 C C . GLY A 1 88 ? -14.513 1.891 -0.336 1.00 96.00 88 GLY A C 1
ATOM 708 O O . GLY A 1 88 ? -15.166 1.944 0.706 1.00 96.00 88 GLY A O 1
ATOM 709 N N . LYS A 1 89 ? -14.182 0.734 -0.921 1.00 95.38 89 LYS A N 1
ATOM 710 C CA . LYS A 1 89 ? -14.552 -0.582 -0.390 1.00 95.38 89 LYS A CA 1
ATOM 711 C C . LYS A 1 89 ? -14.022 -0.793 1.028 1.00 95.38 89 LYS A C 1
ATOM 713 O O . LYS A 1 89 ? -14.775 -1.229 1.896 1.00 95.38 89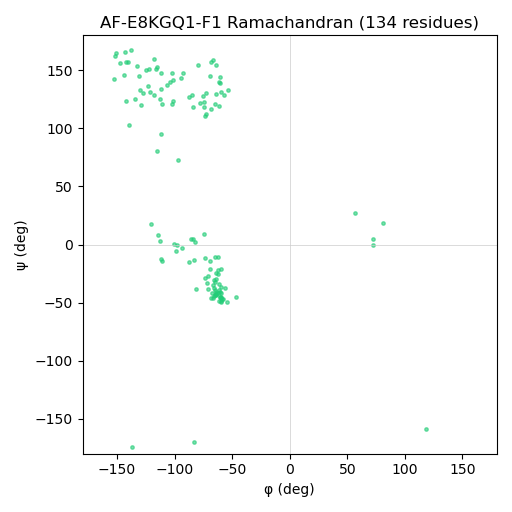 LYS A O 1
ATOM 718 N N . TRP A 1 90 ? -12.750 -0.478 1.276 1.00 95.25 90 TRP A N 1
ATOM 719 C CA . TRP A 1 90 ? -12.119 -0.670 2.583 1.00 95.25 90 TRP A CA 1
ATOM 720 C C . TRP A 1 90 ? -12.804 0.127 3.702 1.00 95.25 90 TRP A C 1
ATOM 722 O O . TRP A 1 90 ? -13.015 -0.416 4.784 1.00 95.25 90 TRP A O 1
ATOM 732 N N . ILE A 1 91 ? -13.210 1.374 3.441 1.00 95.12 91 ILE A N 1
ATOM 733 C CA . ILE A 1 91 ? -13.941 2.198 4.421 1.00 95.12 91 ILE A CA 1
ATOM 734 C C . ILE A 1 91 ? -15.458 1.942 4.436 1.00 95.12 91 ILE A C 1
ATOM 736 O O . ILE A 1 91 ? -16.188 2.630 5.147 1.00 95.12 91 ILE A O 1
ATOM 740 N N . GLY A 1 92 ? -15.944 0.961 3.668 1.00 95.31 92 GLY A N 1
ATOM 741 C CA . GLY A 1 92 ? -17.348 0.549 3.654 1.00 95.31 92 GLY A CA 1
ATOM 742 C C . GLY A 1 92 ? -18.274 1.418 2.797 1.00 95.31 92 GLY A C 1
ATOM 743 O O . GLY A 1 92 ? -19.491 1.367 2.977 1.00 95.31 92 GLY A O 1
ATOM 744 N N . ILE A 1 93 ? -17.744 2.211 1.860 1.00 95.81 93 ILE A N 1
ATOM 745 C CA . ILE A 1 93 ? -18.569 2.958 0.903 1.00 95.81 93 ILE A CA 1
ATOM 746 C C . ILE A 1 93 ? -19.106 2.005 -0.162 1.00 95.81 93 ILE A C 1
ATOM 748 O O . ILE A 1 93 ? -18.357 1.307 -0.841 1.00 95.81 93 ILE A O 1
ATOM 752 N N . THR A 1 94 ? -20.422 2.051 -0.356 1.00 93.75 94 THR A N 1
ATOM 753 C CA . THR A 1 94 ? -21.105 1.428 -1.492 1.00 93.75 94 THR A CA 1
ATOM 754 C C . THR A 1 94 ? -21.683 2.526 -2.376 1.00 93.75 94 THR A C 1
ATOM 756 O O . THR A 1 94 ? -22.424 3.387 -1.900 1.00 93.75 94 THR A O 1
ATOM 759 N N . ASN A 1 95 ? -21.334 2.521 -3.660 1.00 95.06 95 ASN A N 1
ATOM 760 C CA . ASN A 1 95 ? -21.846 3.470 -4.643 1.00 95.06 95 ASN A CA 1
ATOM 761 C C . ASN A 1 95 ? -21.819 2.833 -6.036 1.00 95.06 95 ASN A C 1
ATOM 763 O O . ASN A 1 95 ? -20.865 2.137 -6.365 1.00 95.06 95 ASN A O 1
ATOM 767 N N . GLU A 1 96 ? -22.828 3.107 -6.861 1.00 96.06 96 GLU A N 1
ATOM 768 C CA . GLU A 1 96 ? -22.950 2.551 -8.219 1.00 96.06 96 GLU A CA 1
ATOM 769 C C . GLU A 1 96 ? -21.803 2.952 -9.159 1.00 96.06 96 GLU A C 1
ATOM 771 O O . GLU A 1 96 ? -21.552 2.272 -10.149 1.00 96.06 96 GLU A O 1
ATOM 776 N N . LYS A 1 97 ? -21.097 4.050 -8.859 1.00 95.44 97 LYS A N 1
ATOM 777 C CA . LYS A 1 97 ? -19.933 4.510 -9.630 1.00 95.44 97 LYS A CA 1
ATOM 778 C C . LYS A 1 97 ? -18.628 3.814 -9.248 1.00 95.44 97 LYS A C 1
ATOM 780 O O . LYS A 1 97 ? -17.652 3.984 -9.968 1.00 95.44 97 LYS A O 1
ATOM 785 N N . LEU A 1 98 ? -18.591 3.103 -8.122 1.00 95.12 98 LEU A N 1
ATOM 786 C CA . LEU A 1 98 ? -17.397 2.393 -7.664 1.00 95.12 98 LEU A CA 1
ATOM 787 C C . LEU A 1 98 ? -17.454 0.943 -8.130 1.00 95.12 98 LEU A C 1
ATOM 789 O O . LEU A 1 98 ? -18.514 0.319 -8.100 1.00 95.12 98 LEU A O 1
ATOM 793 N N . ASN A 1 99 ? -16.307 0.372 -8.490 1.00 94.06 99 ASN A N 1
ATOM 794 C CA . ASN A 1 99 ? -16.202 -1.058 -8.736 1.00 94.06 99 ASN A CA 1
ATOM 795 C C . ASN A 1 99 ? -16.247 -1.844 -7.407 1.00 94.06 99 ASN A C 1
ATOM 797 O O . ASN A 1 99 ? -15.265 -1.837 -6.662 1.00 94.06 99 ASN A O 1
ATOM 801 N N . PRO A 1 100 ? -17.313 -2.615 -7.109 1.00 90.94 100 PRO A N 1
ATOM 802 C CA . PRO A 1 100 ? -17.406 -3.363 -5.851 1.00 90.94 100 PRO A CA 1
ATOM 803 C C . PRO A 1 100 ? -16.402 -4.527 -5.758 1.00 90.94 100 PRO A C 1
ATOM 805 O O . PRO A 1 100 ? -16.192 -5.092 -4.682 1.00 90.94 100 PRO A O 1
ATOM 808 N N . GLN A 1 101 ? -15.791 -4.916 -6.882 1.00 92.25 101 GLN A N 1
ATOM 809 C CA . GLN A 1 101 ? -14.793 -5.983 -6.941 1.00 92.25 101 GLN A CA 1
ATOM 810 C C . GLN A 1 101 ? -13.369 -5.478 -6.680 1.00 92.25 101 GLN A C 1
ATOM 812 O O . GLN A 1 101 ? -12.495 -6.299 -6.406 1.00 92.25 101 GLN A O 1
ATOM 817 N N . ALA A 1 102 ? -13.126 -4.164 -6.741 1.00 95.44 102 ALA A N 1
ATOM 818 C CA . ALA A 1 102 ? -11.818 -3.588 -6.456 1.00 95.44 102 ALA A CA 1
ATOM 819 C C . ALA A 1 102 ? -11.491 -3.752 -4.970 1.00 95.44 102 ALA A C 1
ATOM 821 O O . ALA A 1 102 ? -12.185 -3.235 -4.098 1.00 95.44 102 ALA A O 1
ATOM 822 N N . ASP A 1 103 ? -10.436 -4.504 -4.671 1.00 96.38 103 ASP A N 1
ATOM 823 C CA . ASP A 1 103 ? -10.032 -4.791 -3.301 1.00 96.38 103 ASP A CA 1
ATOM 824 C C . ASP A 1 103 ? -8.517 -4.734 -3.179 1.00 96.38 103 ASP A C 1
ATOM 826 O O . ASP A 1 103 ? -7.813 -5.668 -3.567 1.00 96.38 103 ASP A O 1
ATOM 830 N N . LEU A 1 104 ? -8.027 -3.631 -2.618 1.00 96.38 104 LEU A N 1
ATOM 831 C CA . LEU A 1 104 ? -6.599 -3.380 -2.441 1.00 96.38 104 LEU A CA 1
ATOM 832 C C . LEU A 1 104 ? -5.920 -4.398 -1.520 1.00 96.38 104 LEU A C 1
ATOM 834 O O . LEU A 1 104 ? -4.721 -4.629 -1.658 1.00 96.38 104 LEU A O 1
ATOM 838 N N . PHE A 1 105 ? -6.664 -5.028 -0.607 1.00 96.06 105 PHE A N 1
ATOM 839 C CA . PHE A 1 105 ? -6.101 -5.856 0.462 1.00 96.06 105 PHE A CA 1
ATOM 840 C C . PHE A 1 105 ? -6.463 -7.340 0.338 1.00 96.06 105 PHE A C 1
ATOM 842 O O . PHE A 1 105 ? -6.158 -8.121 1.240 1.00 96.06 105 PHE A O 1
ATOM 849 N N . SER A 1 106 ? -7.085 -7.752 -0.770 1.00 96.06 106 SER A N 1
ATOM 850 C CA . SER A 1 106 ? -7.360 -9.162 -1.049 1.00 96.06 106 SER A CA 1
ATOM 851 C C . SER A 1 106 ? -6.137 -9.901 -1.595 1.00 96.06 106 SER A C 1
ATOM 853 O O . SER A 1 106 ? -5.291 -9.331 -2.286 1.00 96.06 106 SER A O 1
ATOM 855 N N . SER A 1 107 ? -6.110 -11.216 -1.379 1.00 96.75 107 SER A N 1
ATOM 856 C CA . SER A 1 107 ? -5.112 -12.139 -1.934 1.00 96.75 107 SER A CA 1
ATOM 857 C C . SER A 1 107 ? -5.301 -12.452 -3.424 1.00 96.75 107 SER A C 1
ATOM 859 O O . SER A 1 107 ? -4.663 -13.367 -3.937 1.00 96.75 107 SER A O 1
ATOM 861 N N . GLN A 1 108 ? -6.195 -11.747 -4.121 1.00 97.12 108 GLN A N 1
ATOM 862 C CA . GLN A 1 108 ? -6.503 -11.974 -5.533 1.00 97.12 108 GLN A CA 1
ATOM 863 C C . GLN A 1 108 ? -5.859 -10.895 -6.394 1.00 97.12 108 GLN A C 1
ATOM 865 O O . GLN A 1 108 ? -5.874 -9.723 -6.023 1.00 97.12 108 GLN A O 1
ATOM 870 N N . SER A 1 109 ? -5.310 -11.276 -7.548 1.00 97.00 109 SER A N 1
ATOM 871 C CA . SER A 1 109 ? -4.834 -10.277 -8.509 1.00 97.00 109 SER A CA 1
ATOM 872 C C . SER A 1 109 ? -6.012 -9.528 -9.125 1.00 97.00 109 SER A C 1
ATOM 874 O O . SER A 1 109 ? -7.063 -10.125 -9.377 1.00 97.00 109 SER A O 1
ATOM 876 N N . ASP A 1 110 ? -5.826 -8.241 -9.399 1.00 96.81 110 ASP A N 1
ATOM 877 C CA . ASP A 1 110 ? -6.772 -7.484 -10.210 1.00 96.81 110 ASP A CA 1
ATOM 878 C C . ASP A 1 110 ? -6.870 -8.106 -11.608 1.00 96.81 110 ASP A C 1
ATOM 880 O O . ASP A 1 110 ? -5.895 -8.628 -12.153 1.00 96.81 110 ASP A O 1
ATOM 884 N N . LYS A 1 111 ? -8.077 -8.084 -12.180 1.00 94.25 111 LYS A N 1
ATOM 885 C CA . LYS A 1 111 ? -8.359 -8.736 -13.468 1.00 94.25 111 LYS A CA 1
ATOM 886 C C . LYS A 1 111 ? -7.776 -7.986 -14.661 1.00 94.25 111 LYS A C 1
ATOM 888 O O . LYS A 1 111 ? -7.506 -8.614 -15.678 1.00 94.25 111 LYS A O 1
ATOM 893 N N . ASP A 1 112 ? -7.648 -6.671 -14.539 1.00 94.06 112 ASP A N 1
ATOM 894 C CA . ASP A 1 112 ? -7.266 -5.780 -15.627 1.00 94.06 112 ASP A CA 1
ATOM 895 C C . ASP A 1 112 ? -6.121 -4.868 -15.177 1.00 94.06 112 ASP A C 1
ATOM 897 O O . ASP A 1 112 ? -6.148 -4.301 -14.081 1.00 94.06 112 ASP A O 1
ATOM 901 N N . ASP A 1 113 ? -5.105 -4.757 -16.025 1.00 93.69 113 ASP A N 1
ATOM 902 C CA . ASP A 1 113 ? -3.977 -3.845 -15.867 1.00 93.69 113 ASP A CA 1
ATOM 903 C C . ASP A 1 113 ? -4.159 -2.554 -16.675 1.00 93.69 113 ASP A C 1
ATOM 905 O O . ASP A 1 113 ? -3.291 -1.681 -16.644 1.00 93.69 113 ASP A O 1
ATOM 909 N N . TYR A 1 114 ? -5.275 -2.431 -17.401 1.00 94.81 114 TYR A N 1
ATOM 910 C CA . TYR A 1 114 ? -5.615 -1.318 -18.280 1.00 94.81 114 TYR A CA 1
ATOM 911 C C . TYR A 1 114 ? -4.549 -1.076 -19.362 1.00 94.81 114 TYR A C 1
ATOM 913 O O . TYR A 1 114 ? -4.352 0.049 -19.823 1.00 94.81 114 TYR A O 1
ATOM 921 N N . GLY A 1 115 ? -3.815 -2.128 -19.744 1.00 94.69 115 GLY A N 1
ATOM 922 C CA . GLY A 1 115 ? -2.696 -2.063 -20.684 1.00 94.69 115 GLY A CA 1
ATOM 923 C C . GLY A 1 115 ? -1.429 -1.399 -20.131 1.00 94.69 115 GLY A C 1
ATOM 924 O O . GLY A 1 115 ? -0.455 -1.238 -20.875 1.00 94.69 115 GLY A O 1
ATOM 925 N N . LEU A 1 116 ? -1.394 -1.022 -18.847 1.00 92.94 116 LEU A N 1
ATOM 926 C CA . LEU A 1 116 ? -0.250 -0.335 -18.244 1.00 92.94 116 LEU A CA 1
ATOM 927 C C . LEU A 1 116 ? 0.999 -1.214 -18.195 1.00 92.94 116 LEU A C 1
ATOM 929 O O . LEU A 1 116 ? 2.104 -0.691 -18.338 1.00 92.94 116 LEU A O 1
ATOM 933 N N . LYS A 1 117 ? 0.863 -2.541 -18.074 1.00 92.81 117 LYS A N 1
ATOM 934 C CA . LYS A 1 117 ? 2.022 -3.441 -18.083 1.00 92.81 117 LYS A CA 1
ATOM 935 C C . LYS A 1 117 ? 2.805 -3.320 -19.386 1.00 92.81 117 LYS A C 1
ATOM 937 O O . LYS A 1 117 ? 4.027 -3.219 -19.351 1.00 92.81 117 LYS A O 1
ATOM 942 N N . GLN A 1 118 ? 2.115 -3.232 -20.523 1.00 94.19 118 GLN A N 1
ATOM 943 C CA . GLN A 1 118 ? 2.761 -3.059 -21.827 1.00 94.19 118 GLN A CA 1
ATOM 944 C C . GLN A 1 118 ? 3.482 -1.710 -21.940 1.00 94.19 118 GLN A C 1
ATOM 946 O O . GLN A 1 118 ? 4.497 -1.608 -22.627 1.00 94.19 118 GLN A O 1
ATOM 951 N N . VAL A 1 119 ? 2.963 -0.665 -21.288 1.00 93.31 119 VAL A N 1
ATOM 952 C CA . VAL A 1 119 ? 3.620 0.649 -21.225 1.00 93.31 119 VAL A CA 1
ATOM 953 C C . VAL A 1 119 ? 4.896 0.561 -20.387 1.00 93.31 119 VAL A C 1
ATOM 955 O O . VAL A 1 119 ? 5.948 1.012 -20.834 1.00 93.31 119 VAL A O 1
ATOM 958 N N . ILE A 1 120 ? 4.831 -0.084 -19.220 1.00 92.62 120 ILE A N 1
ATOM 959 C CA . ILE A 1 120 ? 5.974 -0.269 -18.315 1.00 92.62 120 ILE A CA 1
ATOM 960 C C . ILE A 1 120 ? 7.058 -1.147 -18.959 1.00 92.62 120 ILE A C 1
ATOM 962 O O . ILE A 1 120 ? 8.249 -0.872 -18.833 1.00 92.62 120 ILE A O 1
ATOM 966 N N . GLU A 1 121 ? 6.677 -2.196 -19.687 1.00 92.94 121 GLU A N 1
ATOM 967 C CA . GLU A 1 121 ? 7.622 -3.100 -20.351 1.00 92.94 121 GLU A CA 1
ATOM 968 C C . GLU A 1 121 ? 8.446 -2.412 -21.446 1.00 92.94 121 GLU A C 1
ATOM 970 O O . GLU A 1 121 ? 9.606 -2.785 -21.644 1.00 92.94 121 GLU A O 1
ATOM 975 N N . LYS A 1 122 ? 7.882 -1.384 -22.098 1.00 94.56 122 LYS A N 1
ATOM 976 C CA . LYS A 1 122 ? 8.550 -0.571 -23.128 1.00 94.56 122 LYS A CA 1
ATO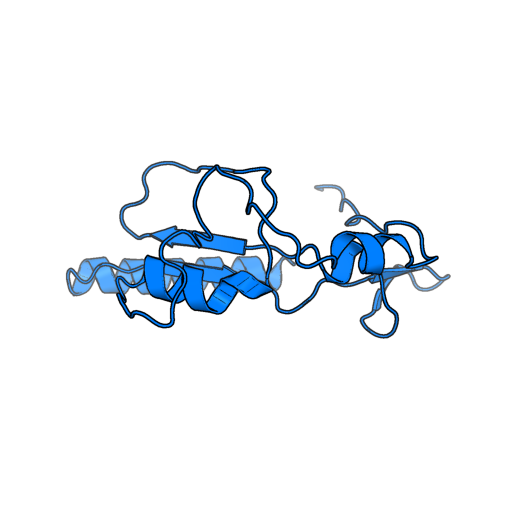M 977 C C . LYS A 1 122 ? 9.599 0.394 -22.574 1.00 94.56 122 LYS A C 1
ATOM 979 O O . LYS A 1 122 ? 10.357 0.945 -23.369 1.00 94.56 122 LYS A O 1
ATOM 984 N N . ILE A 1 123 ? 9.660 0.595 -21.256 1.00 92.56 123 ILE A N 1
ATOM 985 C CA . ILE A 1 123 ? 10.718 1.390 -20.622 1.00 92.56 123 ILE A CA 1
ATOM 986 C C . ILE A 1 123 ? 12.066 0.703 -20.915 1.00 92.56 123 ILE A C 1
ATOM 988 O O . ILE A 1 123 ? 12.226 -0.476 -20.563 1.00 92.56 123 ILE A O 1
ATOM 992 N N . PRO A 1 124 ? 13.004 1.384 -21.602 1.00 89.38 124 PRO A N 1
ATOM 993 C CA . PRO A 1 124 ? 14.249 0.773 -22.062 1.00 89.38 124 PRO A CA 1
ATOM 994 C C . PRO A 1 124 ? 15.210 0.462 -20.910 1.00 89.38 124 PRO A C 1
ATOM 996 O O . PRO A 1 124 ? 16.007 -0.474 -21.005 1.00 89.38 124 PRO A O 1
ATOM 999 N N . GLU A 1 125 ? 15.124 1.212 -19.812 1.00 87.50 125 GLU A N 1
ATOM 1000 C CA . GLU A 1 125 ? 15.913 0.998 -18.610 1.00 87.50 125 GLU A CA 1
ATOM 1001 C C . GLU A 1 125 ? 15.637 -0.391 -18.019 1.00 87.50 125 GLU A C 1
ATOM 1003 O O . GLU A 1 125 ? 14.502 -0.886 -17.942 1.00 87.50 125 GLU A O 1
ATOM 1008 N N . LYS A 1 126 ? 16.712 -1.044 -17.571 1.00 85.81 126 LYS A N 1
ATOM 1009 C CA . LYS A 1 126 ? 16.603 -2.298 -16.826 1.00 85.81 126 LYS A CA 1
ATOM 1010 C C . LYS A 1 126 ? 15.882 -2.048 -15.502 1.00 85.81 126 LYS A C 1
ATOM 1012 O O . LYS A 1 126 ? 15.908 -0.946 -14.963 1.00 85.81 126 LYS A O 1
ATOM 1017 N N . ALA A 1 127 ? 15.251 -3.095 -14.972 1.00 86.56 127 ALA A N 1
ATOM 1018 C CA . ALA A 1 127 ? 14.728 -3.040 -13.615 1.00 86.56 127 ALA A CA 1
ATOM 1019 C C . ALA A 1 127 ? 15.879 -2.761 -12.639 1.00 86.56 127 ALA A C 1
ATOM 1021 O O . ALA A 1 127 ? 16.916 -3.422 -12.699 1.00 86.56 127 ALA A O 1
ATOM 1022 N N . ASP A 1 128 ? 15.666 -1.787 -11.765 1.00 86.88 128 ASP A N 1
ATOM 1023 C CA . ASP A 1 128 ? 16.632 -1.298 -10.788 1.00 86.88 128 ASP A CA 1
ATOM 1024 C C . ASP A 1 128 ? 16.109 -1.602 -9.375 1.00 86.88 128 ASP A C 1
ATOM 1026 O O . ASP A 1 128 ? 15.430 -0.770 -8.770 1.00 86.88 128 ASP A O 1
ATOM 1030 N N . PRO A 1 129 ? 16.287 -2.847 -8.892 1.00 88.44 129 PRO A N 1
ATOM 1031 C CA . PRO A 1 129 ? 15.745 -3.277 -7.612 1.00 88.44 129 PRO A CA 1
ATOM 1032 C C . PRO A 1 129 ? 16.408 -2.555 -6.437 1.00 88.44 129 PRO A C 1
ATOM 1034 O O . PRO A 1 129 ? 17.537 -2.078 -6.519 1.00 88.44 129 PRO A O 1
ATOM 1037 N N . ALA A 1 130 ? 15.711 -2.538 -5.300 1.00 84.81 130 ALA A N 1
ATOM 1038 C CA . ALA A 1 130 ? 16.229 -1.956 -4.069 1.00 84.81 130 ALA A CA 1
ATOM 1039 C C . ALA A 1 130 ? 17.605 -2.530 -3.691 1.00 84.81 130 ALA A C 1
ATOM 1041 O O . ALA A 1 130 ? 17.807 -3.747 -3.659 1.00 84.81 130 ALA A O 1
ATOM 1042 N N . ILE A 1 131 ? 18.534 -1.638 -3.343 1.00 83.12 131 ILE A N 1
ATOM 1043 C CA . ILE A 1 131 ? 19.872 -2.017 -2.893 1.00 83.12 131 ILE A CA 1
ATOM 1044 C C . ILE A 1 131 ? 19.778 -2.558 -1.467 1.00 83.12 131 ILE A C 1
ATOM 1046 O O . ILE A 1 131 ? 19.315 -1.878 -0.546 1.00 83.12 131 ILE A O 1
ATOM 1050 N N . VAL A 1 132 ? 20.231 -3.798 -1.277 1.00 80.69 132 VAL A N 1
ATOM 1051 C CA . VAL A 1 132 ? 20.278 -4.434 0.041 1.00 80.69 132 VAL A CA 1
ATOM 1052 C C . VAL A 1 132 ? 21.398 -3.791 0.850 1.00 80.69 132 VAL A C 1
ATOM 1054 O O . VAL A 1 132 ? 22.576 -3.959 0.542 1.00 80.69 132 VAL A O 1
ATOM 1057 N N . ILE A 1 133 ? 21.031 -3.058 1.901 1.00 74.19 133 ILE A N 1
ATOM 1058 C CA . ILE A 1 133 ? 22.002 -2.526 2.858 1.00 74.19 133 ILE A CA 1
ATOM 1059 C C . ILE A 1 133 ? 22.406 -3.676 3.790 1.00 74.19 133 ILE A C 1
ATOM 1061 O O . ILE A 1 133 ? 21.527 -4.231 4.455 1.00 74.19 133 ILE A O 1
ATOM 1065 N N . PRO A 1 134 ? 23.700 -4.040 3.874 1.00 75.44 134 PRO A N 1
ATOM 1066 C CA . PRO A 1 134 ? 24.156 -5.060 4.807 1.00 75.44 134 PRO A CA 1
ATOM 1067 C C . PRO A 1 134 ? 23.779 -4.672 6.238 1.00 75.44 134 PRO A C 1
ATOM 1069 O O . PRO A 1 134 ? 24.078 -3.563 6.689 1.00 75.44 134 PRO A O 1
ATOM 1072 N N . THR A 1 135 ? 23.130 -5.580 6.962 1.00 73.12 135 THR A N 1
ATOM 1073 C CA . THR A 1 135 ? 22.963 -5.446 8.411 1.00 73.12 135 THR A CA 1
ATOM 1074 C C . THR A 1 135 ? 24.339 -5.534 9.062 1.00 73.12 135 THR A C 1
ATOM 1076 O O . THR A 1 135 ? 25.049 -6.519 8.855 1.00 73.12 135 THR A O 1
ATOM 1079 N N . LYS A 1 136 ? 24.722 -4.479 9.788 1.00 50.22 136 LYS A N 1
ATOM 1080 C CA . LYS A 1 136 ? 25.898 -4.487 10.666 1.00 50.22 136 LYS A CA 1
ATOM 1081 C C . LYS A 1 136 ? 25.654 -5.353 11.891 1.00 50.22 136 LYS A C 1
ATOM 1083 O O . LYS A 1 136 ? 24.496 -5.353 12.365 1.00 50.22 136 LYS A O 1
#

Nearest PDB structures (foldseek):
  8iah-assembly1_3  TM=2.495E-01  e=2.576E+00  Sus scrofa
  1ufl-assembly1_A  TM=2.975E-01  e=9.519E+00  Thermus thermophilus HB8
  2j9d-assembly2_F  TM=2.712E-01  e=6.866E+00  Methanocaldococcus jannaschii

Secondary structure (DSSP, 8-state):
-HHHHHHHHHHHHHHHHHHHHH----EEEEE-S---EEEEETTEEEEE-SS--GGGG---EEEEETT--S---------GGGHHHHHHHHTT---TTS-TT--TTSSS--S--TTHHHHHHT--SPP-PPP-PPP-

Solvent-accessible surface area (backbone atoms only — not comparable to full-atom values): 8776 Å² total; per-residue (Å²): 111,69,70,58,52,54,49,51,52,51,51,51,53,53,51,51,54,47,21,76,74,69,71,51,82,55,69,48,75,50,66,52,96,53,38,60,41,77,48,77,55,100,92,46,81,42,82,42,81,86,68,85,46,54,39,29,78,59,49,64,72,51,74,51,46,79,80,64,88,75,88,86,86,71,95,54,56,73,45,78,87,41,43,67,31,12,52,35,46,72,76,68,57,83,54,94,89,44,53,88,82,36,52,80,85,53,84,56,54,57,94,63,63,87,64,47,62,66,58,46,68,66,46,84,60,69,78,64,74,86,80,82,76,80,83,129

Foldseek 3Di:
DVVVVVVVVVVVVVVLVVCVVPVDKDKDKDKDPFDWAWDQDPVGIDTDPPDDALRRQVMDIDMDIPPDPDDDDAPAAAAPVLVVLQVCCVVPHDDPPHDNPRHPPDNYHDPDNVCVVVVSVPRPDDHHDDDDDDDD

Mean predicted aligned error: 4.53 Å

Sequence (136 aa):
MKKTDELLEKLYNELNQNKAKSGRSFSMVYFSDHGLIHSEDNKGIHILNTAQGKLHFDVPLFKISSDDTERHVYKVFKSGLNFTDGIGKWIGITNEKLNPQADLFSSQSDKDDYGLKQVIEKIPEKADPAIVIPTK

pLDDT: mean 92.71, std 6.52, range [50.22, 98.44]

InterPro domains:
  IPR000917 Sulfatase, N-terminal [PF00884] (1-93)
  IPR017850 Alkaline-phosphatase-like, core domain superfamily [G3DSA:3.40.720.10] (1-126)
  IPR040423 Phosphoethanolamine transferase [PTHR30443] (1-110)